Protein AF-A0A922VHT4-F1 (afdb_monomer_lite)

Structure (mmCIF, N/CA/C/O backbone):
data_AF-A0A922VHT4-F1
#
_entry.id   AF-A0A922VHT4-F1
#
loop_
_atom_site.group_PDB
_atom_site.id
_atom_site.type_symbol
_atom_site.label_atom_id
_atom_site.label_alt_id
_atom_site.label_comp_id
_atom_site.label_asym_id
_atom_site.label_entity_id
_atom_site.label_seq_id
_atom_site.pdbx_PDB_ins_code
_atom_site.Cartn_x
_atom_site.Cartn_y
_atom_site.Cartn_z
_atom_site.occupancy
_atom_site.B_iso_or_equiv
_atom_site.auth_seq_id
_atom_site.auth_comp_id
_atom_site.auth_asym_id
_atom_site.auth_atom_id
_atom_site.pdbx_PDB_model_num
ATOM 1 N N . GLY A 1 1 ? 7.926 -15.200 -22.699 1.00 74.06 1 GLY A N 1
ATOM 2 C CA . GLY A 1 1 ? 7.890 -13.921 -21.955 1.00 74.06 1 GLY A CA 1
ATOM 3 C C . GLY A 1 1 ? 7.880 -14.201 -20.463 1.00 74.06 1 GLY A C 1
ATOM 4 O O . GLY A 1 1 ? 7.599 -15.336 -20.097 1.00 74.06 1 GLY A O 1
ATOM 5 N N . ARG A 1 2 ? 8.214 -13.220 -19.612 1.00 78.19 2 ARG A N 1
ATOM 6 C CA . ARG A 1 2 ? 8.080 -13.349 -18.144 1.00 78.19 2 ARG A CA 1
ATOM 7 C C . ARG A 1 2 ? 6.611 -13.180 -17.730 1.00 78.19 2 ARG A C 1
ATOM 9 O O . ARG A 1 2 ? 5.849 -12.570 -18.478 1.00 78.19 2 ARG A O 1
ATOM 16 N N . ARG A 1 3 ? 6.232 -13.716 -16.564 1.00 85.50 3 ARG A N 1
ATOM 17 C CA . ARG A 1 3 ? 4.927 -13.443 -15.940 1.00 85.50 3 ARG A CA 1
ATOM 18 C C . ARG A 1 3 ? 4.806 -11.947 -15.649 1.00 85.50 3 ARG A C 1
ATOM 20 O O . ARG A 1 3 ? 5.801 -11.302 -15.317 1.00 85.50 3 ARG A O 1
ATOM 27 N N . GLY A 1 4 ? 3.613 -11.397 -15.849 1.00 91.38 4 GLY A N 1
ATOM 28 C CA . GLY A 1 4 ? 3.319 -9.972 -15.678 1.00 91.38 4 GLY A CA 1
ATOM 29 C C . GLY A 1 4 ? 3.142 -9.584 -14.212 1.00 91.38 4 GLY A C 1
ATOM 30 O O . GLY A 1 4 ? 2.095 -9.042 -13.863 1.00 91.38 4 GLY A O 1
ATOM 31 N N . ASP A 1 5 ? 4.131 -9.890 -13.374 1.00 96.88 5 ASP A N 1
ATOM 32 C CA . ASP A 1 5 ? 4.113 -9.580 -11.946 1.00 96.88 5 ASP A CA 1
ATOM 33 C C . ASP A 1 5 ? 4.779 -8.221 -11.723 1.00 96.88 5 ASP A C 1
ATOM 35 O O . ASP A 1 5 ? 5.981 -8.058 -11.944 1.00 96.88 5 ASP A O 1
ATOM 39 N N . VAL A 1 6 ? 3.980 -7.220 -11.352 1.00 96.31 6 VAL A N 1
ATOM 40 C CA . VAL A 1 6 ? 4.413 -5.818 -11.285 1.00 96.31 6 VAL A CA 1
ATOM 41 C C . VAL A 1 6 ? 3.784 -5.130 -10.081 1.00 96.31 6 VAL A C 1
ATOM 43 O O . VAL A 1 6 ? 2.581 -5.236 -9.849 1.00 96.31 6 VAL A O 1
ATOM 46 N N . VAL A 1 7 ? 4.592 -4.360 -9.354 1.00 97.00 7 VAL A N 1
ATOM 47 C CA . VAL A 1 7 ? 4.129 -3.434 -8.315 1.00 97.00 7 VAL A CA 1
ATOM 48 C C . VAL A 1 7 ? 4.529 -2.021 -8.720 1.00 97.00 7 VAL A C 1
ATOM 50 O O . VAL A 1 7 ? 5.681 -1.779 -9.074 1.00 97.00 7 VAL A O 1
ATOM 53 N N . ILE A 1 8 ? 3.571 -1.099 -8.683 1.00 97.50 8 ILE A N 1
ATOM 54 C CA . ILE A 1 8 ? 3.776 0.322 -8.972 1.00 97.50 8 ILE A CA 1
ATOM 55 C C . ILE A 1 8 ? 3.740 1.083 -7.650 1.00 97.50 8 ILE A C 1
ATOM 57 O O . ILE A 1 8 ? 2.775 0.947 -6.896 1.00 97.50 8 ILE A O 1
ATOM 61 N N . TRP A 1 9 ? 4.767 1.890 -7.408 1.00 98.12 9 TRP A N 1
ATOM 62 C CA . TRP A 1 9 ? 4.951 2.718 -6.216 1.00 98.12 9 TRP A CA 1
ATOM 63 C C . TRP A 1 9 ? 4.900 4.202 -6.595 1.00 98.12 9 TRP A C 1
ATOM 65 O O . TRP A 1 9 ? 5.171 4.545 -7.747 1.00 98.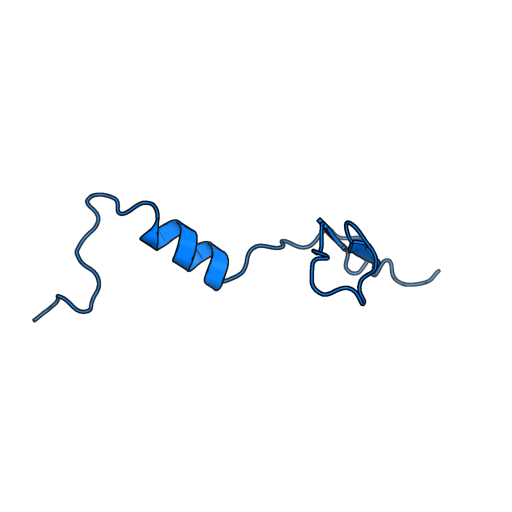12 9 TRP A O 1
ATOM 75 N N . ASP A 1 10 ? 4.550 5.077 -5.654 1.00 97.69 10 ASP A N 1
ATOM 76 C CA . ASP A 1 10 ? 4.550 6.538 -5.847 1.00 97.69 10 ASP A CA 1
ATOM 77 C C . ASP A 1 10 ? 5.907 7.211 -5.551 1.00 97.69 10 ASP A C 1
ATOM 79 O O . ASP A 1 10 ? 6.019 8.435 -5.613 1.00 97.69 10 ASP A O 1
ATOM 83 N N . GLY A 1 11 ? 6.946 6.413 -5.297 1.00 97.50 11 GLY A N 1
ATOM 84 C CA . GLY A 1 11 ? 8.297 6.844 -4.944 1.00 97.50 11 GLY A CA 1
ATOM 85 C C . GLY A 1 11 ? 9.277 5.667 -4.899 1.00 97.50 11 GLY A C 1
ATOM 86 O O . GLY A 1 11 ? 9.009 4.602 -5.466 1.00 97.50 11 GLY A O 1
ATOM 87 N N . ASP A 1 12 ? 10.412 5.847 -4.221 1.00 97.25 12 ASP A N 1
ATOM 88 C CA . ASP A 1 12 ? 11.369 4.763 -3.981 1.00 97.25 12 ASP A CA 1
ATOM 89 C C . ASP A 1 12 ? 10.776 3.760 -2.967 1.00 97.25 12 ASP A C 1
ATOM 91 O O . ASP A 1 12 ? 10.459 4.155 -1.842 1.00 97.25 12 ASP A O 1
ATOM 95 N N . PRO A 1 13 ? 10.614 2.467 -3.310 1.00 96.00 13 PRO A N 1
ATOM 96 C CA . PRO A 1 13 ? 10.046 1.460 -2.409 1.00 96.00 13 PRO A CA 1
ATOM 97 C C . PRO A 1 13 ? 10.868 1.203 -1.135 1.00 96.00 13 PRO A C 1
ATOM 99 O O . PRO A 1 13 ? 10.398 0.496 -0.244 1.00 96.00 13 PRO A O 1
ATOM 102 N N . LEU A 1 14 ? 12.095 1.722 -1.047 1.00 96.44 14 LEU A N 1
ATOM 103 C CA . LEU A 1 14 ? 12.938 1.643 0.145 1.00 96.44 14 LEU A CA 1
ATOM 104 C C . LEU A 1 14 ? 12.765 2.848 1.082 1.00 96.44 14 LEU A C 1
ATOM 106 O O . LEU A 1 14 ? 13.295 2.837 2.194 1.00 96.44 14 LEU A O 1
ATOM 110 N N . GLU A 1 15 ? 12.003 3.865 0.676 1.00 97.44 15 GLU A N 1
ATOM 111 C CA . GLU A 1 15 ? 11.631 4.990 1.529 1.00 97.44 15 GLU A CA 1
ATOM 11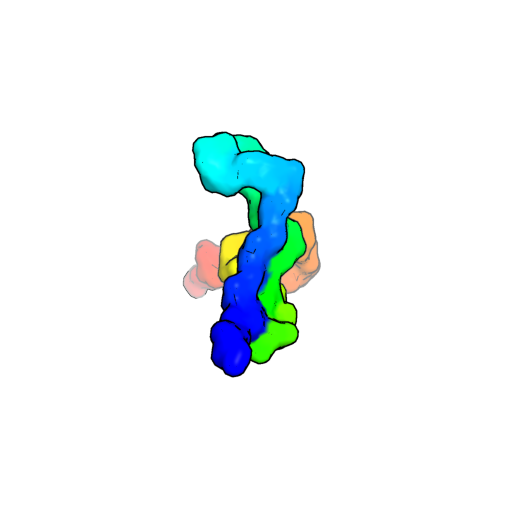2 C C . GLU A 1 15 ? 10.356 4.694 2.333 1.00 97.44 15 GLU A C 1
ATOM 114 O O . GLU A 1 15 ? 9.364 4.178 1.824 1.00 97.44 15 GLU A O 1
ATOM 119 N N . LEU A 1 16 ? 10.354 5.070 3.617 1.00 95.31 16 LEU A N 1
ATOM 120 C CA . LEU A 1 16 ? 9.265 4.757 4.557 1.00 95.31 16 LEU A CA 1
ATOM 121 C C . LEU A 1 16 ? 7.911 5.384 4.196 1.00 95.31 16 LEU A C 1
ATOM 123 O O . LEU A 1 16 ? 6.874 4.877 4.618 1.00 95.31 16 LEU A O 1
ATOM 127 N N . GLY A 1 17 ? 7.923 6.516 3.489 1.00 96.81 17 GLY A N 1
ATOM 128 C CA . GLY A 1 17 ? 6.709 7.238 3.108 1.00 96.81 17 GLY A CA 1
ATOM 129 C C . GLY A 1 17 ? 6.048 6.711 1.838 1.00 96.81 17 GLY A C 1
ATOM 130 O O . GLY A 1 17 ? 4.924 7.110 1.543 1.00 96.81 17 GLY A O 1
ATOM 131 N N . THR A 1 18 ? 6.728 5.835 1.102 1.00 97.00 18 THR A N 1
ATOM 132 C CA . THR A 1 18 ? 6.279 5.369 -0.206 1.00 97.00 18 THR A CA 1
ATOM 133 C C . THR A 1 18 ? 5.150 4.356 -0.065 1.00 97.00 18 THR A C 1
ATOM 135 O O . THR A 1 18 ? 5.207 3.425 0.743 1.00 97.00 18 THR A O 1
ATOM 138 N N . ALA A 1 19 ? 4.120 4.509 -0.892 1.00 96.50 19 ALA A N 1
ATOM 139 C CA . ALA A 1 19 ? 2.959 3.639 -0.920 1.00 96.50 19 ALA A CA 1
ATOM 140 C C . ALA A 1 19 ? 2.833 2.885 -2.251 1.00 96.50 19 ALA A C 1
ATOM 142 O O . ALA A 1 19 ? 3.243 3.330 -3.325 1.00 96.50 19 ALA A O 1
ATOM 143 N N . VAL A 1 20 ? 2.203 1.712 -2.181 1.00 97.00 20 VAL A N 1
ATOM 144 C CA . VAL A 1 20 ? 1.822 0.947 -3.372 1.00 97.00 20 VAL A CA 1
ATOM 145 C C . VAL A 1 20 ? 0.602 1.595 -4.026 1.00 97.00 20 VAL A C 1
ATOM 147 O O . VAL A 1 20 ? -0.454 1.717 -3.407 1.00 97.00 20 VAL A O 1
ATOM 150 N N . VAL A 1 21 ? 0.719 1.931 -5.310 1.00 97.75 21 VAL A N 1
ATOM 151 C CA . VAL A 1 21 ? -0.354 2.512 -6.136 1.00 97.75 21 VAL A CA 1
ATOM 152 C C . VAL A 1 21 ? -1.146 1.427 -6.867 1.00 97.75 21 VAL A C 1
ATOM 154 O O . VAL A 1 21 ? -2.363 1.531 -7.028 1.00 97.75 21 VAL A O 1
ATOM 157 N N . SER A 1 22 ? -0.481 0.365 -7.333 1.00 97.75 22 SER A N 1
ATOM 158 C CA . SER A 1 22 ? -1.163 -0.788 -7.938 1.00 97.75 22 SER A CA 1
ATOM 159 C C . SER A 1 22 ? -0.298 -2.045 -7.963 1.00 97.75 22 SER A C 1
ATOM 161 O O . SER A 1 22 ? 0.927 -1.968 -8.007 1.00 97.75 22 SER A O 1
ATOM 163 N N . VAL A 1 23 ? -0.959 -3.204 -7.955 1.00 97.75 23 VAL A N 1
ATOM 164 C CA . VAL A 1 23 ? -0.334 -4.531 -8.035 1.00 97.75 23 VAL A CA 1
ATOM 165 C C . VAL A 1 23 ? -0.967 -5.303 -9.186 1.00 97.75 23 VAL A C 1
ATOM 167 O O . VAL A 1 23 ? -2.193 -5.322 -9.318 1.00 97.75 23 VAL A O 1
ATOM 170 N N . TYR A 1 24 ? -0.136 -5.958 -9.989 1.00 97.75 24 TYR A N 1
ATOM 171 C CA . TYR A 1 24 ? -0.527 -6.897 -11.032 1.00 97.75 24 TYR A CA 1
ATOM 172 C C . TYR A 1 24 ? 0.152 -8.236 -10.761 1.00 97.75 24 TYR A C 1
ATOM 174 O O . TYR A 1 24 ? 1.350 -8.272 -10.487 1.00 97.75 24 TYR A O 1
ATOM 182 N N . VAL A 1 25 ? -0.618 -9.317 -10.840 1.00 96.50 25 VAL A N 1
ATOM 183 C CA . VAL A 1 25 ? -0.123 -10.696 -10.750 1.00 96.50 25 VAL A CA 1
ATOM 184 C C . VAL A 1 25 ? -0.609 -11.423 -11.988 1.00 96.50 25 VAL A C 1
ATOM 186 O O . VAL A 1 25 ? -1.799 -11.360 -12.301 1.00 96.50 25 VAL A O 1
ATOM 189 N N . ASP A 1 26 ? 0.307 -12.040 -12.729 1.00 96.00 26 ASP A N 1
ATOM 190 C CA . ASP A 1 26 ? 0.033 -12.623 -14.046 1.00 96.00 26 ASP A CA 1
ATOM 191 C C . ASP A 1 26 ? -0.689 -11.635 -14.999 1.00 96.00 26 ASP A C 1
ATOM 193 O O . ASP A 1 26 ? -1.529 -12.012 -15.813 1.00 96.00 26 ASP A O 1
ATOM 197 N N . GLY A 1 27 ? -0.377 -10.337 -14.896 1.00 95.44 27 GLY A N 1
ATOM 198 C CA . GLY A 1 27 ? -1.007 -9.270 -15.685 1.00 95.44 27 GLY A CA 1
ATOM 199 C C . GLY A 1 27 ? -2.409 -8.852 -15.217 1.00 95.44 27 GLY A C 1
ATOM 200 O O . GLY A 1 27 ? -2.987 -7.925 -15.781 1.00 95.44 27 GLY A O 1
ATOM 201 N N . VAL A 1 28 ? -2.954 -9.477 -14.170 1.00 96.50 28 VAL A N 1
ATOM 202 C CA . VAL A 1 28 ? -4.270 -9.154 -13.606 1.00 96.50 28 VAL A CA 1
ATOM 203 C C . VAL A 1 28 ? -4.119 -8.215 -12.414 1.00 96.50 28 VAL A C 1
ATOM 205 O O . VAL A 1 28 ? -3.398 -8.514 -11.459 1.00 96.50 28 VAL A O 1
ATOM 208 N N . LYS A 1 29 ? -4.842 -7.090 -12.446 1.00 97.31 29 LYS A N 1
ATOM 209 C CA . LYS A 1 29 ? -4.856 -6.100 -11.363 1.00 97.31 29 LYS A CA 1
ATOM 210 C C . LYS A 1 29 ? -5.438 -6.698 -10.080 1.00 97.31 29 LYS A C 1
ATOM 212 O O . LYS A 1 29 ? -6.555 -7.209 -10.086 1.00 97.31 29 LYS A O 1
ATOM 217 N N . GLN A 1 30 ? -4.705 -6.568 -8.981 1.00 97.56 30 GLN A N 1
ATOM 218 C CA . GLN A 1 30 ? -5.121 -7.008 -7.654 1.00 97.56 30 GLN A CA 1
ATOM 219 C C . GLN A 1 30 ? -5.733 -5.853 -6.855 1.00 97.56 30 GLN A C 1
ATOM 221 O O . GLN A 1 30 ? -5.372 -4.685 -7.026 1.00 97.56 30 GLN A O 1
ATOM 226 N N . SER A 1 31 ? -6.674 -6.183 -5.969 1.00 96.94 31 SER A N 1
ATOM 227 C CA . SER A 1 31 ? -7.234 -5.216 -5.024 1.00 96.94 31 SER A CA 1
ATOM 228 C C . SER A 1 31 ? -6.213 -4.880 -3.938 1.00 96.94 31 SER A C 1
ATOM 230 O O . SER A 1 31 ? -5.583 -5.776 -3.385 1.00 96.94 31 SER A O 1
ATOM 232 N N . LEU A 1 32 ? -6.100 -3.596 -3.590 1.00 96.25 32 LEU A N 1
ATOM 233 C CA . LEU A 1 32 ? -5.341 -3.139 -2.417 1.00 96.25 32 LEU A CA 1
ATOM 234 C C . LEU A 1 32 ? -6.197 -3.117 -1.138 1.00 96.25 32 LEU A C 1
ATOM 236 O O . LEU A 1 32 ? -5.723 -2.709 -0.079 1.00 96.25 32 LEU A O 1
ATOM 240 N N . ALA A 1 33 ? -7.472 -3.515 -1.220 1.00 95.94 33 ALA A N 1
ATOM 241 C CA . ALA A 1 33 ? -8.334 -3.597 -0.050 1.00 95.94 33 ALA A CA 1
ATOM 242 C C . ALA A 1 33 ? -7.830 -4.690 0.898 1.00 95.94 33 ALA A C 1
ATOM 244 O O . ALA A 1 33 ? -7.622 -5.835 0.504 1.00 95.94 33 ALA A O 1
ATOM 245 N N . THR A 1 34 ? -7.669 -4.324 2.165 1.00 94.38 34 THR A N 1
ATOM 246 C CA . THR A 1 34 ? -7.285 -5.243 3.236 1.00 94.38 34 THR A CA 1
ATOM 247 C C . THR A 1 34 ? -8.406 -5.351 4.258 1.00 94.38 34 THR A C 1
ATOM 249 O O . THR A 1 34 ? -9.254 -4.459 4.368 1.00 94.38 34 THR A O 1
ATOM 252 N N . ARG A 1 35 ? -8.363 -6.393 5.091 1.00 93.38 35 ARG A N 1
ATOM 253 C CA . ARG A 1 35 ? -9.268 -6.529 6.240 1.00 93.38 35 ARG A CA 1
ATOM 254 C C . ARG A 1 35 ? -9.230 -5.289 7.140 1.00 93.38 35 ARG A C 1
ATOM 256 O O . ARG A 1 35 ? -10.255 -4.880 7.673 1.00 93.38 35 ARG A O 1
ATOM 263 N N . GLN A 1 36 ? -8.060 -4.680 7.311 1.00 94.00 36 GLN A N 1
ATOM 264 C CA . GLN A 1 36 ? -7.869 -3.460 8.089 1.00 94.00 36 GLN A CA 1
ATOM 265 C C . GLN A 1 36 ? -8.595 -2.277 7.442 1.00 94.00 36 GLN A C 1
ATOM 267 O O . GLN A 1 36 ? -9.313 -1.563 8.136 1.00 94.00 36 GLN A O 1
ATOM 272 N N . SER A 1 37 ? -8.475 -2.097 6.122 1.00 92.38 37 SER A N 1
ATOM 273 C CA . SER A 1 37 ? -9.215 -1.071 5.373 1.00 92.38 37 SER A CA 1
ATOM 274 C C . SER A 1 37 ? -10.732 -1.265 5.491 1.00 92.38 37 SER A C 1
ATOM 276 O O . SER A 1 37 ? -11.473 -0.297 5.657 1.00 92.38 37 SER A O 1
ATOM 278 N N . GLU A 1 38 ? -11.203 -2.512 5.458 1.00 92.50 38 GLU A N 1
ATOM 279 C CA . GLU A 1 38 ? -12.620 -2.852 5.623 1.00 92.50 38 GLU A CA 1
ATOM 280 C C . GLU A 1 38 ? -13.128 -2.588 7.044 1.00 92.50 38 GLU A C 1
ATOM 282 O O . GLU A 1 38 ? -14.205 -2.016 7.219 1.00 92.50 38 GLU A O 1
ATOM 287 N N . LEU A 1 39 ? -12.352 -2.960 8.066 1.00 91.56 39 LEU A N 1
ATOM 288 C CA . LEU A 1 39 ? -12.662 -2.655 9.464 1.00 91.56 39 LEU A CA 1
ATOM 289 C C . LEU A 1 39 ? -12.676 -1.145 9.703 1.00 91.56 39 LEU A C 1
ATOM 291 O O . LEU A 1 39 ? -13.599 -0.632 10.330 1.00 91.56 39 LEU A O 1
ATOM 295 N N . LEU A 1 40 ? -11.702 -0.421 9.153 1.00 91.19 40 LEU A N 1
ATOM 296 C CA . LEU A 1 40 ? -11.649 1.033 9.213 1.00 91.19 40 LEU A CA 1
ATOM 297 C C . LEU A 1 40 ? -12.896 1.655 8.580 1.00 91.19 40 LEU A C 1
ATOM 299 O O . LEU A 1 40 ? -13.511 2.521 9.191 1.00 91.19 40 LEU A O 1
ATOM 303 N N . LYS A 1 41 ? -13.306 1.192 7.392 1.00 90.88 41 LYS A N 1
ATOM 304 C CA . LYS A 1 41 ? -14.546 1.639 6.741 1.00 90.88 41 LYS A CA 1
ATOM 305 C C . LYS A 1 41 ? -15.769 1.361 7.621 1.00 90.88 41 LYS A C 1
ATOM 307 O O . LYS A 1 41 ? -16.585 2.258 7.802 1.00 90.88 41 LYS A O 1
ATOM 312 N N . ARG A 1 42 ? -15.858 0.159 8.205 1.00 86.00 42 ARG A N 1
ATOM 313 C CA . ARG A 1 42 ? -16.948 -0.251 9.106 1.00 86.00 42 ARG A CA 1
ATOM 314 C C . ARG A 1 42 ? -17.061 0.654 10.332 1.00 86.00 42 ARG A C 1
ATOM 316 O O . ARG A 1 42 ? -18.163 1.050 10.681 1.00 86.00 42 ARG A O 1
ATOM 323 N N . TYR A 1 43 ? -15.945 0.980 10.980 1.00 85.38 43 TYR A N 1
ATOM 324 C CA . TYR A 1 43 ? -15.960 1.790 12.203 1.00 85.38 43 TYR A CA 1
ATOM 325 C C . TYR A 1 43 ? -15.970 3.303 11.945 1.00 85.38 43 TYR A C 1
ATOM 327 O O . TYR A 1 43 ? -16.364 4.059 12.827 1.00 85.38 43 TYR A O 1
ATOM 335 N N . ARG A 1 44 ? -15.573 3.768 10.751 1.00 87.44 44 ARG A N 1
ATOM 336 C CA . ARG A 1 44 ? -15.655 5.190 10.360 1.00 87.44 44 ARG A CA 1
ATOM 337 C C . ARG A 1 44 ? -17.067 5.651 10.017 1.00 87.44 44 ARG A C 1
ATOM 339 O O . ARG A 1 44 ? -17.341 6.842 10.100 1.00 87.44 44 ARG A O 1
ATOM 346 N 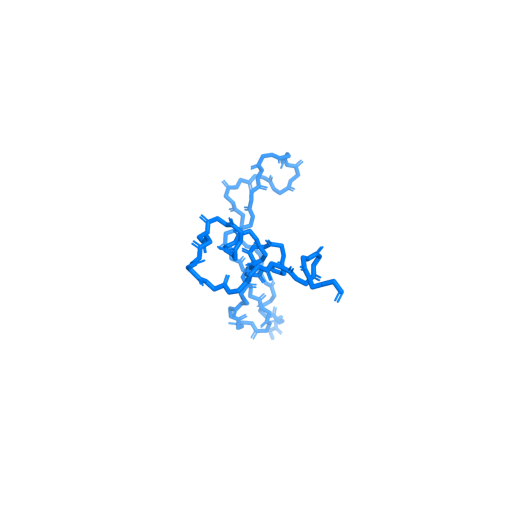N . GLN A 1 45 ? -17.933 4.737 9.597 1.00 75.00 45 GLN A N 1
ATOM 347 C CA . GLN A 1 45 ? -19.338 5.005 9.302 1.00 75.00 45 GLN A CA 1
ATOM 348 C C . GLN A 1 45 ? -20.193 4.091 10.181 1.00 75.00 45 GLN A C 1
ATOM 350 O O . GLN A 1 45 ? -20.683 3.073 9.687 1.00 75.00 45 GLN A O 1
AT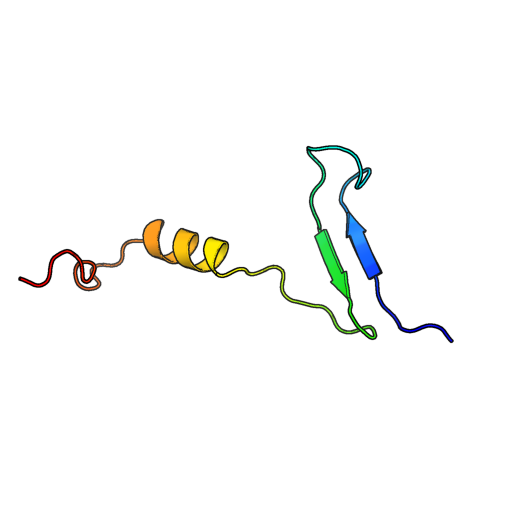OM 355 N N . PRO A 1 46 ? -20.343 4.396 11.484 1.00 63.84 46 PRO A N 1
ATOM 356 C CA . PRO A 1 46 ? -21.305 3.679 12.299 1.00 63.84 46 PRO A CA 1
ATOM 357 C C . PRO A 1 46 ? -22.692 3.994 11.729 1.00 63.84 46 PRO A C 1
ATOM 359 O O . PRO A 1 46 ? -23.227 5.078 11.938 1.00 63.84 46 PRO A O 1
ATOM 362 N N . GLY A 1 47 ? -23.260 3.085 10.935 1.00 64.00 47 GLY A N 1
ATOM 363 C CA . GLY A 1 47 ? -24.696 3.137 10.671 1.00 64.00 47 GLY A CA 1
ATOM 364 C C . GLY A 1 47 ? -25.455 2.959 11.989 1.00 64.00 47 GLY A C 1
ATOM 365 O O . GLY A 1 47 ? -24.876 2.497 12.971 1.00 64.00 47 GLY A O 1
ATOM 366 N N . GLU A 1 48 ? -26.767 3.193 12.001 1.00 59.28 48 GLU A N 1
ATOM 367 C CA . GLU A 1 48 ? -27.678 2.735 13.077 1.00 59.28 48 GLU A CA 1
ATOM 368 C C . GLU A 1 48 ? -27.714 1.190 13.232 1.00 59.28 48 GLU A C 1
ATOM 370 O O . GLU A 1 48 ? -28.627 0.618 13.823 1.00 59.28 48 GLU A O 1
ATOM 375 N N . ALA A 1 49 ? -26.731 0.478 12.678 1.00 60.81 49 ALA A N 1
ATOM 376 C CA . ALA A 1 49 ? -26.604 -0.960 12.742 1.00 60.81 49 ALA A CA 1
ATOM 377 C C . ALA A 1 49 ? -26.163 -1.381 14.146 1.00 60.81 49 ALA A C 1
ATOM 379 O O . ALA A 1 49 ? -25.231 -0.807 14.710 1.00 60.81 49 ALA A O 1
ATOM 380 N N . ALA A 1 50 ? -26.867 -2.393 14.657 1.00 62.22 50 ALA A N 1
ATOM 381 C CA . ALA A 1 50 ? -26.747 -2.997 15.976 1.00 62.22 50 ALA A CA 1
ATOM 382 C C . ALA A 1 50 ? -25.346 -2.889 16.594 1.00 62.22 50 ALA A C 1
ATOM 384 O O . ALA A 1 50 ? -24.333 -3.175 15.946 1.00 62.22 50 ALA A O 1
ATOM 385 N N . LEU A 1 51 ? -25.334 -2.491 17.870 1.00 65.25 51 LEU A N 1
ATOM 386 C CA . LEU A 1 51 ? -24.142 -2.374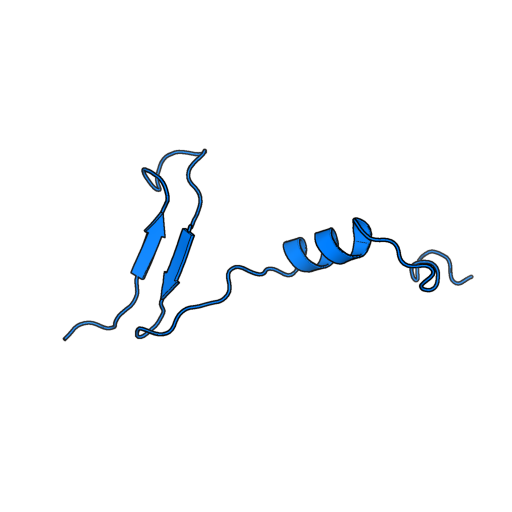 18.702 1.00 65.25 51 LEU 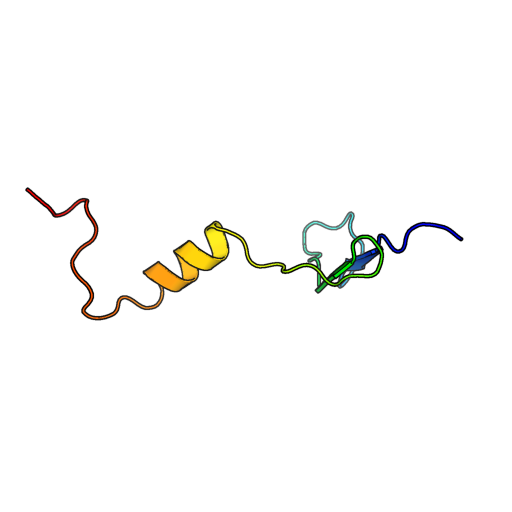A CA 1
ATOM 387 C C . LEU A 1 51 ? -23.183 -3.558 18.458 1.00 65.25 51 LEU A C 1
ATOM 389 O O . LEU A 1 51 ? -23.644 -4.689 18.284 1.00 65.25 51 LEU A O 1
ATOM 393 N N . PRO A 1 52 ? -21.854 -3.332 18.446 1.00 66.81 52 PRO A N 1
ATOM 394 C CA . PRO A 1 52 ? -20.883 -4.410 18.279 1.00 66.81 52 PRO A CA 1
ATOM 395 C C . PRO A 1 52 ? -21.170 -5.573 19.237 1.00 66.81 52 PRO A C 1
ATOM 397 O O . PRO A 1 52 ? -21.614 -5.335 20.354 1.00 66.81 52 PRO A O 1
ATOM 400 N N . LYS A 1 53 ? -20.819 -6.813 18.862 1.00 63.62 53 LYS A N 1
ATOM 401 C CA . LYS A 1 53 ? -21.009 -8.013 19.711 1.00 63.62 53 LYS A CA 1
ATOM 402 C C . LYS A 1 53 ? -20.511 -7.867 21.158 1.00 63.62 53 LYS A C 1
ATOM 404 O O . LYS A 1 53 ? -20.984 -8.564 22.038 1.00 63.62 53 LYS A O 1
ATOM 409 N N . ALA A 1 54 ? -19.576 -6.950 21.410 1.00 65.81 54 ALA A N 1
ATOM 410 C CA . ALA A 1 54 ? -19.121 -6.576 22.749 1.00 65.81 54 ALA A CA 1
ATOM 411 C C . ALA A 1 54 ? -20.212 -5.966 23.665 1.00 65.81 54 ALA A C 1
ATOM 413 O O . ALA A 1 54 ? -19.948 -5.754 24.844 1.00 65.81 54 ALA A O 1
ATOM 414 N N . TYR A 1 55 ? -21.405 -5.670 23.141 1.00 59.09 55 TYR A N 1
ATOM 415 C CA . TYR A 1 55 ? -22.551 -5.109 23.866 1.00 59.09 55 TYR A CA 1
ATOM 416 C C . TYR A 1 55 ? -23.735 -6.086 23.987 1.00 59.09 55 TYR A C 1
ATOM 418 O O . TYR A 1 55 ? -24.753 -5.727 24.579 1.00 59.09 55 TYR A O 1
ATOM 426 N N . GLU A 1 56 ? -23.632 -7.303 23.444 1.00 63.53 56 GLU A N 1
ATOM 427 C CA . GLU A 1 56 ? -24.593 -8.376 23.726 1.00 63.53 56 GLU A CA 1
ATOM 428 C C . GLU A 1 56 ? -24.276 -8.928 25.131 1.00 63.53 56 GLU A C 1
ATOM 430 O O . GLU A 1 56 ? -23.151 -9.364 25.378 1.00 63.53 56 GLU A O 1
ATOM 435 N N . ARG A 1 57 ? -25.225 -8.813 26.075 1.00 68.62 57 ARG A N 1
ATOM 436 C CA . ARG A 1 57 ? -25.087 -9.298 27.462 1.00 68.62 57 ARG A CA 1
ATOM 437 C C . ARG A 1 57 ? -25.409 -10.785 27.555 1.00 68.62 57 ARG A C 1
ATOM 439 O O . ARG A 1 57 ? -26.425 -11.183 26.946 1.00 68.62 57 ARG A O 1
#

Sequence (57 aa):
GRRGDVVIWDGDPLELGTAVVSVYVDGVKQSLATRQSELLKRYRQPGEAALPKAYER

Secondary structure (DSSP, 8-state):
-----EEEESS-TTSTT--EEEEEETTEEEP---HHHHHHHHHHS--S----GGG--

Foldseek 3Di:
DDFPWDWDWPDPPPDPPIDTPWTAGSNHTDDPDDPVNVVCVCVVDPDVPDDPPVPDD

Radius of gyration: 17.88 Å; chains: 1; bounding box: 41×21×49 Å

pLDDT: mean 87.3, std 13.38, range [59.09, 98.12]